Protein AF-A0A381SBM0-F1 (afdb_monomer)

Nearest PDB structures (foldseek):
  3mcp-assembly1_A-2  TM=3.476E-01  e=6.742E-01  Parabacteroides distasonis ATCC 8503

Secondary structure (DSSP, 8-state):
---HHHHHHHHHHHHTT--EEEE--HHHHHHHHHH--EEEE--TT-SSPEEEESTT-SS-EEEE-TTT--GGG-

Mean predicted aligned error: 3.56 Å

Foldseek 3Di:
DPCQPLLVVCLVCLLVQEADEAADDPVVQVCCQVFNDWHWADDPPDPGTDIDGSPPGNYHYHYDYPVPDDPVVD

Structure (mmCIF, N/CA/C/O backbone):
data_AF-A0A381SBM0-F1
#
_entry.id   AF-A0A381SBM0-F1
#
loop_
_atom_site.group_PDB
_atom_site.id
_atom_site.type_symbol
_atom_site.label_atom_id
_atom_site.label_alt_id
_atom_site.label_comp_id
_atom_site.label_asym_id
_atom_site.label_entity_id
_atom_site.label_seq_id
_atom_site.pdbx_PDB_ins_code
_atom_site.Cartn_x
_atom_site.Cartn_y
_atom_site.Cartn_z
_atom_site.occupancy
_atom_site.B_iso_or_equiv
_atom_site.auth_seq_id
_atom_site.auth_comp_id
_atom_site.auth_asym_id
_atom_site.auth_atom_id
_atom_site.pdbx_PDB_model_num
ATOM 1 N N . MET A 1 1 ? 6.465 15.936 1.898 1.00 42.66 1 MET A N 1
ATOM 2 C CA . MET A 1 1 ? 5.100 15.562 2.331 1.00 42.66 1 MET A CA 1
ATOM 3 C C . MET A 1 1 ? 4.241 15.369 1.088 1.00 42.66 1 MET A C 1
ATOM 5 O O . MET A 1 1 ? 3.905 16.360 0.463 1.00 42.66 1 MET A O 1
ATOM 9 N N . GLY A 1 2 ? 3.981 14.131 0.654 1.00 50.97 2 GLY A N 1
ATOM 10 C CA . GLY A 1 2 ? 3.321 13.894 -0.645 1.00 50.97 2 GLY A CA 1
ATOM 11 C C . GLY A 1 2 ? 2.760 12.488 -0.888 1.00 50.97 2 GLY A C 1
ATOM 12 O O . GLY A 1 2 ? 2.338 12.201 -1.997 1.00 50.97 2 GLY A O 1
AT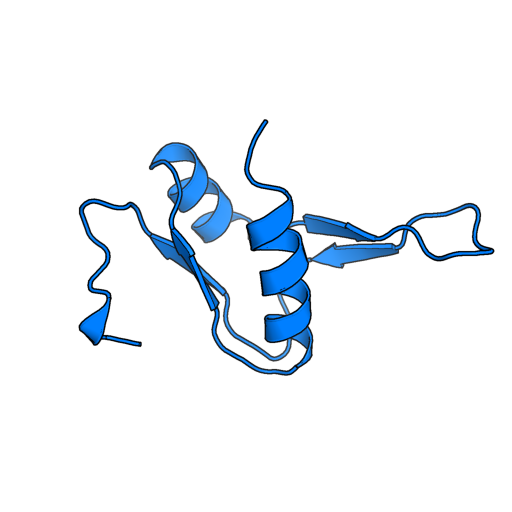OM 13 N N . ALA A 1 3 ? 2.716 11.612 0.120 1.00 55.19 3 ALA A N 1
ATOM 14 C CA . ALA A 1 3 ? 2.258 10.225 -0.037 1.00 55.19 3 ALA A CA 1
ATOM 15 C C . ALA A 1 3 ? 0.815 9.981 0.456 1.00 55.19 3 ALA A C 1
ATOM 17 O O . ALA A 1 3 ? 0.405 8.831 0.622 1.00 55.19 3 ALA A O 1
ATOM 18 N N . SER A 1 4 ? 0.034 11.033 0.737 1.00 70.12 4 SER A N 1
ATOM 19 C CA . SER A 1 4 ? -1.203 10.866 1.514 1.00 70.12 4 SER A CA 1
ATOM 20 C C . SER A 1 4 ? -2.334 10.183 0.744 1.00 70.12 4 SER A C 1
ATOM 22 O O . SER A 1 4 ? -2.936 9.263 1.280 1.00 70.12 4 SER A O 1
ATOM 24 N N . TYR A 1 5 ? -2.633 10.555 -0.506 1.00 85.38 5 TYR A N 1
ATOM 25 C CA . TYR A 1 5 ? -3.789 9.961 -1.201 1.00 85.38 5 TYR A CA 1
ATOM 26 C C . TYR A 1 5 ? -3.552 8.518 -1.655 1.00 85.38 5 TYR A C 1
ATOM 28 O O . TYR A 1 5 ? -4.435 7.681 -1.473 1.00 85.38 5 TYR A O 1
ATOM 36 N N . GLY A 1 6 ? -2.362 8.214 -2.183 1.00 92.44 6 GLY A N 1
ATOM 37 C CA . GLY A 1 6 ? -2.012 6.858 -2.616 1.00 92.44 6 GLY A CA 1
ATOM 38 C C . GLY A 1 6 ? -2.072 5.852 -1.466 1.00 92.44 6 GLY A C 1
ATOM 39 O O . GLY A 1 6 ? -2.708 4.813 -1.598 1.00 92.44 6 GLY A O 1
ATOM 40 N N . SER A 1 7 ? -1.508 6.193 -0.303 1.00 92.75 7 SER A N 1
ATOM 41 C CA . SER A 1 7 ? -1.568 5.329 0.885 1.00 92.75 7 SER A CA 1
ATOM 42 C C . SER A 1 7 ? -2.977 5.230 1.486 1.00 92.75 7 SER A C 1
ATOM 44 O O . SER A 1 7 ? -3.386 4.138 1.878 1.00 92.75 7 SER A O 1
ATOM 46 N N . LEU A 1 8 ? -3.759 6.321 1.508 1.00 93.12 8 LEU A N 1
ATOM 47 C CA . LEU A 1 8 ? -5.158 6.312 1.963 1.00 93.12 8 LEU A CA 1
ATOM 48 C C . LEU A 1 8 ? -6.031 5.385 1.109 1.00 93.12 8 LEU A C 1
ATOM 50 O O . LEU A 1 8 ? -6.778 4.568 1.648 1.00 93.12 8 LEU A O 1
ATOM 54 N N . PHE A 1 9 ? -5.964 5.527 -0.216 1.00 94.81 9 PHE A N 1
ATOM 55 C CA . PHE A 1 9 ? -6.726 4.687 -1.136 1.00 94.81 9 PHE A CA 1
ATOM 56 C C . PHE A 1 9 ? -6.199 3.250 -1.141 1.00 94.81 9 PHE A C 1
ATOM 58 O O . PHE A 1 9 ? -6.984 2.319 -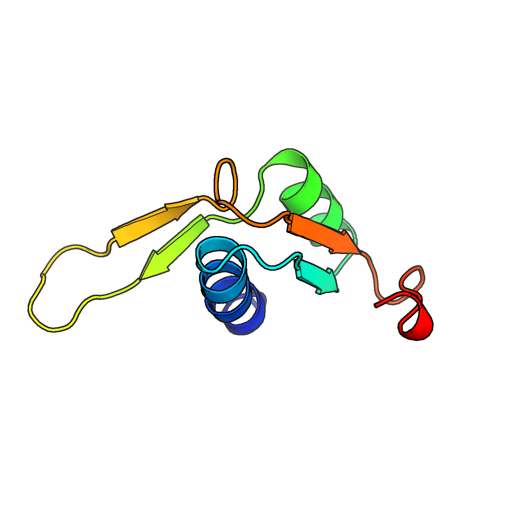0.968 1.00 94.81 9 PHE A O 1
ATOM 65 N N . GLY A 1 10 ? -4.878 3.076 -1.222 1.00 96.25 10 GLY A N 1
ATOM 66 C CA . GLY A 1 10 ? -4.220 1.775 -1.163 1.00 96.25 10 GLY A CA 1
ATOM 67 C C . GLY A 1 10 ? -4.603 0.988 0.089 1.00 96.25 10 GLY A C 1
ATOM 68 O O . GLY A 1 10 ? -4.994 -0.164 -0.016 1.00 96.25 10 GLY A O 1
ATOM 69 N N . THR A 1 11 ? -4.636 1.623 1.264 1.00 96.06 11 THR A N 1
ATOM 70 C CA . THR A 1 11 ? -5.059 0.957 2.512 1.00 96.06 11 THR A CA 1
ATOM 71 C C . THR A 1 11 ? -6.496 0.433 2.446 1.00 96.06 11 THR A C 1
ATOM 73 O O . THR A 1 11 ? -6.782 -0.635 2.981 1.00 96.06 11 THR A O 1
ATOM 76 N N . LYS A 1 12 ? -7.411 1.133 1.760 1.00 95.50 12 LYS A N 1
ATOM 77 C CA . LYS A 1 12 ? -8.786 0.639 1.562 1.00 95.50 12 LYS A CA 1
ATOM 78 C C . LYS A 1 12 ? -8.828 -0.582 0.644 1.00 95.50 12 LYS A C 1
ATOM 80 O O . LYS A 1 12 ? -9.579 -1.510 0.921 1.00 95.50 12 LYS A O 1
ATOM 85 N N . LEU A 1 13 ? -8.023 -0.586 -0.418 1.00 98.12 13 LEU A N 1
ATOM 86 C CA . LEU A 1 13 ? -7.904 -1.723 -1.331 1.00 98.12 13 LEU A CA 1
ATOM 87 C C . LEU A 1 13 ? -7.288 -2.946 -0.638 1.00 98.12 13 LEU A C 1
ATOM 89 O O . LEU A 1 13 ? -7.824 -4.043 -0.760 1.00 98.12 13 LEU A O 1
ATOM 93 N N . LEU A 1 14 ? -6.239 -2.741 0.162 1.00 98.25 14 LEU A N 1
ATOM 94 C CA . LEU A 1 14 ? -5.615 -3.791 0.972 1.00 98.25 14 LEU A CA 1
ATOM 95 C C . LEU A 1 14 ? -6.601 -4.393 1.983 1.00 98.25 14 LEU A C 1
ATOM 97 O O . LEU A 1 14 ? -6.652 -5.609 2.148 1.00 98.25 14 LEU A O 1
ATOM 101 N N . LEU A 1 15 ? -7.425 -3.564 2.637 1.00 97.25 15 LEU A N 1
ATOM 102 C CA . LEU A 1 15 ? -8.507 -4.041 3.511 1.00 97.25 15 LEU A CA 1
ATOM 103 C C . LEU A 1 15 ? -9.539 -4.888 2.755 1.00 97.25 15 LEU A C 1
ATOM 105 O O . LEU A 1 15 ? -10.081 -5.830 3.323 1.00 97.25 15 LEU A O 1
ATOM 109 N N . ALA A 1 16 ? -9.797 -4.563 1.488 1.00 98.12 16 ALA A N 1
ATOM 110 C CA . ALA A 1 16 ? -10.687 -5.319 0.611 1.00 98.12 16 ALA 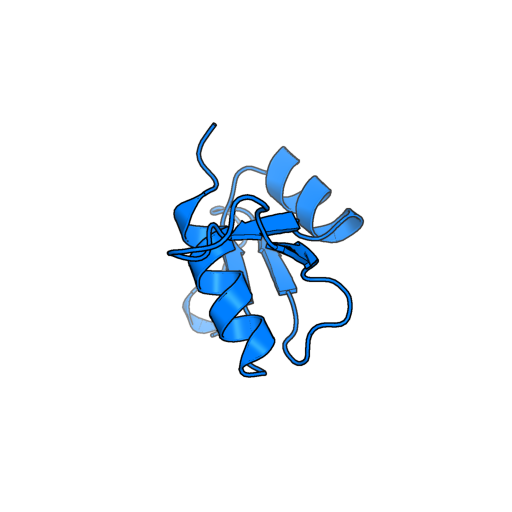A CA 1
ATOM 111 C C . ALA A 1 16 ? -10.023 -6.558 -0.030 1.00 98.12 16 ALA A C 1
ATOM 113 O O . ALA A 1 16 ? -10.674 -7.254 -0.805 1.00 98.12 16 ALA A O 1
ATOM 114 N N . GLY A 1 17 ? -8.760 -6.859 0.295 1.00 98.25 17 GLY A N 1
ATOM 115 C CA . GLY A 1 17 ? -8.052 -8.044 -0.198 1.00 98.25 17 GLY A CA 1
ATOM 116 C C . GLY A 1 17 ? -7.351 -7.870 -1.548 1.00 98.25 17 GLY A C 1
ATOM 117 O O . GLY A 1 17 ? -6.903 -8.856 -2.123 1.00 98.25 17 GLY A O 1
ATOM 118 N N . HIS A 1 18 ? -7.244 -6.647 -2.073 1.00 98.31 18 HIS A N 1
ATOM 119 C CA . HIS A 1 18 ? -6.542 -6.387 -3.332 1.00 98.31 18 HIS A CA 1
ATOM 120 C C . HIS A 1 18 ? -5.049 -6.143 -3.114 1.00 98.31 18 HIS A C 1
ATOM 122 O O . HIS A 1 18 ? -4.662 -5.475 -2.154 1.00 98.31 18 HIS A O 1
ATOM 128 N N . SER A 1 19 ? -4.225 -6.599 -4.058 1.00 97.31 19 SER A N 1
ATOM 129 C CA . SER A 1 19 ? -2.809 -6.231 -4.121 1.00 97.31 19 SER A CA 1
ATOM 130 C C . SER A 1 19 ? -2.635 -4.793 -4.611 1.00 97.31 19 SER A C 1
ATOM 132 O O . SER A 1 19 ? -3.319 -4.350 -5.535 1.00 97.31 19 SER A O 1
ATOM 134 N N . VAL A 1 20 ? -1.712 -4.053 -3.998 1.00 97.38 20 VAL A N 1
ATOM 135 C CA . VAL A 1 20 ? -1.440 -2.643 -4.298 1.00 97.38 20 VAL A CA 1
ATOM 136 C C . VAL A 1 20 ? 0.059 -2.434 -4.459 1.00 97.38 20 VAL A C 1
ATOM 138 O O . VAL A 1 20 ? 0.826 -2.744 -3.552 1.00 97.38 20 VAL A O 1
ATOM 141 N N . THR A 1 21 ? 0.460 -1.813 -5.570 1.00 97.19 21 THR A N 1
ATOM 142 C CA . THR A 1 21 ? 1.824 -1.299 -5.760 1.00 97.19 21 THR A CA 1
ATOM 143 C C . THR A 1 21 ? 1.818 0.220 -5.672 1.00 97.19 21 THR A C 1
ATOM 145 O O . THR A 1 21 ? 1.161 0.892 -6.469 1.00 97.19 21 THR A O 1
ATOM 148 N N . LEU A 1 22 ? 2.551 0.784 -4.710 1.00 96.12 22 LEU A N 1
ATOM 149 C CA . LEU A 1 22 ? 2.731 2.232 -4.598 1.00 96.12 22 LEU A CA 1
ATOM 150 C C . LEU A 1 22 ? 3.983 2.675 -5.362 1.00 96.12 22 LEU A C 1
ATOM 152 O O . LEU A 1 22 ? 5.101 2.347 -4.970 1.00 96.12 22 LEU A O 1
ATOM 156 N N . VAL A 1 23 ? 3.795 3.455 -6.429 1.00 95.56 23 VAL A N 1
ATOM 157 C CA . VAL A 1 23 ? 4.900 4.078 -7.171 1.00 95.56 23 VAL A CA 1
ATOM 158 C C . VAL A 1 23 ? 5.304 5.383 -6.484 1.00 95.56 23 VAL A C 1
ATOM 160 O O . VAL A 1 23 ? 4.486 6.293 -6.333 1.00 95.56 23 VAL A O 1
ATOM 163 N N . CYS A 1 24 ? 6.549 5.476 -6.023 1.00 94.38 24 CYS A N 1
ATOM 164 C CA . CYS A 1 24 ? 7.038 6.591 -5.212 1.00 94.38 24 CYS A CA 1
ATOM 165 C C . CYS A 1 24 ? 8.548 6.822 -5.393 1.00 94.38 24 CYS A C 1
ATOM 167 O O . CYS A 1 24 ? 9.198 6.179 -6.209 1.00 94.38 24 CYS A O 1
ATOM 169 N N . THR A 1 25 ? 9.125 7.788 -4.671 1.00 95.62 25 THR A N 1
ATOM 170 C CA . THR A 1 25 ? 10.574 8.045 -4.748 1.00 95.62 25 THR A CA 1
ATOM 171 C C . THR A 1 25 ? 11.375 6.877 -4.154 1.00 95.62 25 THR A C 1
ATOM 173 O O . THR A 1 25 ? 10.878 6.238 -3.224 1.00 95.62 25 THR A O 1
ATOM 176 N N . PRO A 1 26 ? 12.628 6.634 -4.589 1.00 96.56 26 PRO A N 1
ATOM 177 C CA . PRO A 1 26 ? 13.423 5.501 -4.104 1.00 96.56 26 PRO A CA 1
ATOM 178 C C . PRO A 1 26 ? 13.519 5.376 -2.574 1.00 96.56 26 PRO A C 1
ATOM 180 O O . PRO A 1 26 ? 13.230 4.293 -2.064 1.00 96.56 26 PRO A O 1
ATOM 183 N N . PRO A 1 27 ? 13.783 6.456 -1.805 1.00 96.50 27 PRO A N 1
ATOM 184 C CA . PRO A 1 27 ? 13.807 6.358 -0.343 1.00 96.50 27 PRO A CA 1
ATOM 185 C C . PRO A 1 27 ? 12.449 5.963 0.255 1.00 96.50 27 PRO A C 1
ATOM 187 O O . PRO A 1 27 ? 12.380 5.296 1.284 1.00 96.50 27 PRO A O 1
ATOM 190 N N . THR A 1 28 ? 11.352 6.368 -0.392 1.00 95.00 28 THR A N 1
ATOM 191 C CA . THR A 1 28 ? 9.995 6.016 0.041 1.00 95.00 28 THR A CA 1
ATOM 192 C C . THR A 1 28 ? 9.679 4.557 -0.279 1.00 95.00 28 THR A C 1
ATOM 194 O O . THR A 1 28 ? 9.063 3.886 0.545 1.00 95.00 28 THR A O 1
ATOM 197 N N . ALA A 1 29 ? 10.114 4.047 -1.435 1.00 96.56 29 ALA A N 1
ATOM 198 C CA . ALA A 1 29 ? 9.897 2.656 -1.824 1.00 96.56 29 ALA A CA 1
ATOM 199 C C . ALA A 1 29 ? 10.642 1.691 -0.893 1.00 96.56 29 ALA A C 1
ATOM 201 O O . ALA A 1 29 ? 10.072 0.689 -0.459 1.00 96.56 29 ALA A O 1
ATOM 202 N N . GLU A 1 30 ? 11.876 2.033 -0.513 1.00 97.25 30 GLU A N 1
ATOM 203 C CA . GLU A 1 30 ? 12.657 1.278 0.470 1.00 97.25 30 GLU A CA 1
ATOM 204 C C . GLU A 1 30 ? 11.987 1.292 1.853 1.00 97.25 30 GLU A C 1
ATOM 206 O O . GLU A 1 30 ? 11.827 0.245 2.484 1.00 97.25 30 GLU A O 1
ATOM 211 N N . LEU A 1 31 ? 11.534 2.468 2.306 1.00 96.00 31 LEU A N 1
ATOM 212 C CA . LEU A 1 31 ? 10.827 2.614 3.578 1.00 96.00 31 LEU A CA 1
ATOM 213 C C . LEU A 1 31 ? 9.535 1.786 3.609 1.00 96.00 31 LEU A C 1
ATOM 215 O O . LEU A 1 31 ? 9.320 1.039 4.559 1.00 96.00 31 LEU A O 1
ATOM 219 N N . ILE A 1 32 ? 8.699 1.878 2.571 1.00 96.25 32 ILE A N 1
ATOM 220 C CA . ILE A 1 32 ? 7.438 1.126 2.488 1.00 96.25 32 ILE A CA 1
ATOM 221 C C . ILE A 1 32 ? 7.704 -0.377 2.414 1.00 96.25 32 ILE A C 1
ATOM 223 O O . ILE A 1 32 ? 7.012 -1.144 3.075 1.00 96.25 32 ILE A O 1
ATOM 227 N N . SER A 1 33 ? 8.709 -0.813 1.656 1.00 95.88 33 SER A N 1
ATOM 228 C CA . SER A 1 33 ? 9.054 -2.238 1.568 1.00 95.88 33 SER A CA 1
ATOM 229 C C . SER A 1 33 ? 9.505 -2.806 2.918 1.00 95.88 33 SER A C 1
ATOM 231 O O . SER A 1 33 ? 9.219 -3.959 3.228 1.00 95.88 33 SER A O 1
ATOM 233 N N . ARG A 1 34 ? 10.179 -1.996 3.745 1.00 97.62 34 ARG A N 1
ATOM 234 C CA . ARG A 1 34 ? 10.643 -2.402 5.078 1.00 97.62 34 ARG A CA 1
ATOM 235 C C . ARG A 1 34 ? 9.554 -2.314 6.150 1.00 97.62 34 ARG A C 1
ATOM 237 O O . ARG A 1 34 ? 9.443 -3.206 6.986 1.00 97.62 34 ARG A O 1
ATOM 244 N N . GLU A 1 35 ? 8.783 -1.231 6.166 1.00 96.94 35 GLU A N 1
ATOM 245 C CA . GLU A 1 35 ? 7.915 -0.858 7.297 1.00 96.94 35 GLU A CA 1
ATOM 246 C C . GLU A 1 35 ? 6.417 -0.875 6.955 1.00 96.94 35 GLU A C 1
ATOM 248 O O . GLU A 1 35 ? 5.567 -0.819 7.844 1.00 96.94 35 GLU A O 1
ATOM 253 N N . GLY A 1 36 ? 6.066 -0.978 5.674 1.00 96.19 36 GLY A N 1
ATOM 254 C CA . GLY A 1 36 ? 4.708 -0.780 5.186 1.00 96.19 36 GLY A CA 1
ATOM 255 C C . GLY A 1 36 ? 4.266 0.685 5.259 1.00 96.19 36 GLY A C 1
ATOM 256 O O . GLY A 1 36 ? 5.070 1.616 5.278 1.00 96.19 36 GLY A O 1
ATOM 257 N N . THR A 1 37 ? 2.953 0.901 5.290 1.00 96.00 37 THR A N 1
ATOM 258 C CA . THR A 1 37 ? 2.341 2.218 5.498 1.00 96.00 37 THR A CA 1
ATOM 259 C C . THR A 1 37 ? 1.509 2.233 6.770 1.00 96.00 37 THR A C 1
ATOM 261 O O . THR A 1 37 ? 0.830 1.253 7.085 1.00 96.00 37 THR A O 1
ATOM 264 N N . VAL A 1 38 ? 1.481 3.383 7.446 1.00 95.62 38 VAL A N 1
ATOM 265 C CA . VAL A 1 38 ? 0.543 3.665 8.537 1.00 95.62 38 VAL A CA 1
ATOM 266 C C . VAL A 1 38 ? -0.353 4.820 8.128 1.00 95.62 38 VAL A C 1
ATOM 268 O O . VAL A 1 38 ? 0.123 5.918 7.841 1.00 95.62 38 VAL A O 1
ATOM 271 N N . VAL A 1 39 ? -1.658 4.576 8.115 1.00 93.75 39 VAL A N 1
ATOM 272 C CA . VAL A 1 39 ? -2.657 5.579 7.757 1.00 93.75 39 VAL A CA 1
ATOM 273 C C . VAL A 1 39 ? -3.547 5.874 8.953 1.00 93.75 39 VAL A C 1
ATOM 275 O O . VAL A 1 39 ? -4.097 4.969 9.576 1.00 93.75 39 VAL A O 1
ATOM 278 N N . ARG A 1 40 ? -3.707 7.164 9.259 1.00 92.50 40 ARG A N 1
ATOM 279 C CA . ARG A 1 40 ? -4.586 7.657 10.322 1.00 92.50 40 ARG A CA 1
ATOM 280 C C . ARG A 1 40 ? -5.883 8.168 9.705 1.00 92.50 40 ARG A C 1
ATOM 282 O O . ARG A 1 40 ? -5.892 9.216 9.063 1.00 92.50 40 ARG A O 1
ATOM 289 N N . PHE A 1 41 ? -6.971 7.430 9.895 1.00 88.81 41 PHE A N 1
ATOM 290 C CA . PHE A 1 41 ? -8.291 7.810 9.407 1.00 88.81 41 PHE A CA 1
ATOM 291 C C . PHE A 1 41 ? -9.067 8.580 10.481 1.00 88.81 41 PHE A C 1
ATOM 293 O O . PHE A 1 41 ? -9.343 8.022 11.550 1.00 88.81 41 PHE A O 1
ATOM 300 N N . PRO A 1 42 ? -9.474 9.833 10.215 1.00 88.50 42 PRO A N 1
ATOM 301 C CA . PRO A 1 42 ? -10.474 10.487 11.040 1.00 88.50 42 PRO A CA 1
ATOM 302 C C . PRO A 1 42 ? -11.839 9.832 10.798 1.00 88.50 42 PRO A C 1
ATOM 304 O O . PRO A 1 42 ? -12.221 9.560 9.658 1.00 88.50 42 PRO A O 1
ATOM 307 N N . ILE A 1 43 ? -12.595 9.603 11.870 1.00 88.62 43 ILE A N 1
ATOM 308 C CA . ILE A 1 43 ? -13.967 9.093 11.795 1.00 88.62 43 ILE A CA 1
ATOM 309 C C . ILE A 1 43 ? -14.894 10.183 12.311 1.00 88.62 43 ILE A C 1
ATOM 311 O O . ILE A 1 43 ? -14.734 10.671 13.427 1.00 88.62 43 ILE A O 1
ATOM 315 N N . ARG A 1 44 ? -15.874 10.572 11.489 1.00 90.81 44 ARG A N 1
ATOM 316 C CA . ARG A 1 44 ? -16.871 11.577 11.870 1.00 90.81 44 ARG A CA 1
ATOM 317 C C . ARG A 1 44 ? -17.565 11.146 13.167 1.00 90.81 44 ARG A C 1
ATOM 319 O O . ARG A 1 44 ? -18.096 10.042 13.234 1.00 90.81 44 ARG A O 1
ATOM 326 N N . GLY A 1 45 ? -17.570 12.027 14.165 1.00 93.88 45 GLY A N 1
ATOM 327 C CA . GLY A 1 45 ? -18.163 11.757 15.478 1.00 93.88 45 GLY A CA 1
ATOM 328 C C . GLY A 1 45 ? -17.256 10.999 16.455 1.00 93.88 45 GLY A C 1
ATOM 329 O O . GLY A 1 45 ? -17.744 10.563 17.491 1.00 93.88 45 GLY A O 1
ATOM 330 N N . ARG A 1 46 ? -15.962 10.827 16.146 1.00 94.25 46 ARG A N 1
ATOM 331 C CA . ARG A 1 46 ? -14.951 10.323 17.087 1.00 94.25 46 ARG A CA 1
ATOM 332 C C . ARG A 1 46 ? -13.838 11.348 17.269 1.00 94.25 46 ARG A C 1
ATOM 334 O O . ARG A 1 46 ? -13.353 11.906 16.288 1.00 94.25 46 ARG A O 1
ATOM 341 N N . ASP A 1 47 ? -13.391 11.510 18.509 1.00 92.06 47 ASP A N 1
ATOM 342 C CA . ASP A 1 47 ? -12.278 12.408 18.844 1.00 92.06 47 ASP A CA 1
ATOM 343 C C . ASP A 1 47 ? -10.912 11.799 18.498 1.00 92.06 47 ASP A C 1
ATOM 345 O O . ASP A 1 47 ? -9.933 12.510 18.278 1.00 92.06 47 ASP A O 1
ATOM 349 N N . THR A 1 48 ? -10.834 10.468 18.415 1.00 93.75 48 THR A N 1
ATOM 350 C CA . THR A 1 48 ? -9.601 9.741 18.110 1.00 93.75 48 THR A CA 1
ATOM 351 C C . THR A 1 48 ? -9.605 9.207 16.680 1.00 93.75 48 THR A C 1
ATOM 353 O O . THR A 1 48 ? -10.584 8.637 16.191 1.00 93.75 48 THR A O 1
ATOM 356 N N . SER A 1 49 ? -8.478 9.395 15.987 1.00 91.00 49 SER A N 1
ATOM 357 C CA . SER A 1 49 ? -8.244 8.763 14.685 1.00 91.00 49 SER A CA 1
ATOM 358 C C . SER A 1 49 ? -7.978 7.272 14.858 1.00 91.00 49 SER A C 1
ATOM 360 O O . SER A 1 49 ? -7.356 6.860 15.835 1.00 91.00 49 SER A O 1
ATOM 362 N N . VAL A 1 50 ? -8.395 6.478 13.877 1.00 92.81 50 VAL A N 1
ATOM 363 C CA . VAL A 1 50 ? -8.033 5.060 13.803 1.00 92.81 50 VAL A CA 1
ATOM 364 C C . VAL A 1 50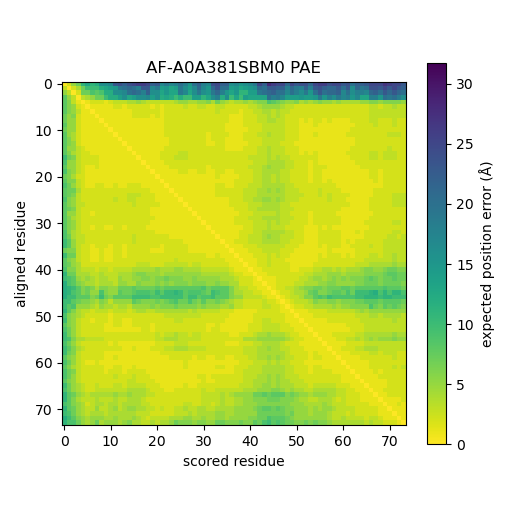 ? -6.750 4.927 12.996 1.00 92.81 50 VAL A C 1
ATOM 366 O O . VAL A 1 50 ? -6.671 5.436 11.878 1.00 92.81 50 VAL A O 1
ATOM 369 N N . GLU A 1 51 ? -5.750 4.253 13.558 1.00 94.19 51 GLU A N 1
ATOM 370 C CA . GLU A 1 51 ? -4.522 3.911 12.842 1.00 94.19 51 GLU A CA 1
ATOM 371 C C . GLU A 1 51 ? -4.659 2.545 12.180 1.00 94.19 51 GLU A C 1
ATOM 373 O O . GLU A 1 51 ? -5.070 1.577 12.817 1.00 94.19 51 GLU A O 1
ATOM 378 N N . ILE A 1 52 ? -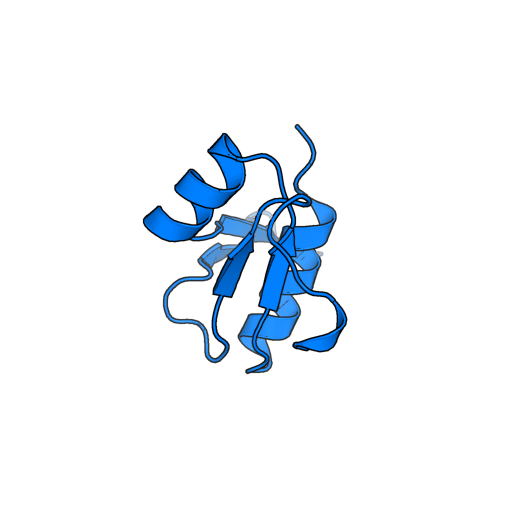4.290 2.464 10.907 1.00 95.31 52 ILE A N 1
ATOM 379 C CA . ILE A 1 52 ? -4.289 1.222 10.141 1.00 95.31 52 ILE A CA 1
ATOM 380 C C . ILE A 1 52 ? -2.887 1.020 9.585 1.00 95.31 52 ILE A C 1
ATOM 382 O O . ILE A 1 52 ? -2.365 1.879 8.872 1.00 95.31 52 ILE A O 1
ATOM 386 N N . ARG A 1 53 ? -2.278 -0.115 9.934 1.00 97.00 53 ARG A N 1
ATOM 387 C CA . ARG A 1 53 ? -1.007 -0.575 9.367 1.00 97.00 53 ARG A 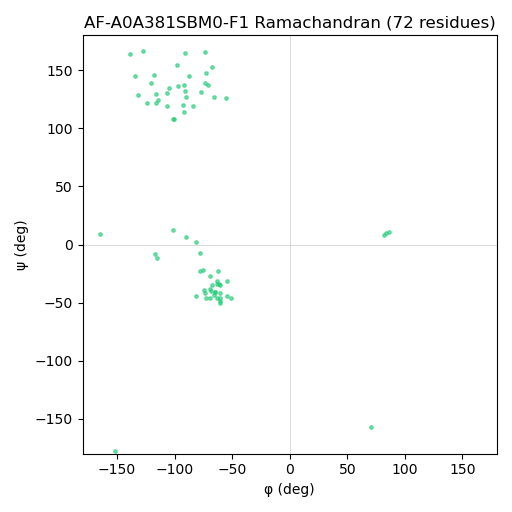CA 1
ATOM 388 C C . ARG A 1 53 ? -1.311 -1.462 8.170 1.00 97.00 53 ARG A C 1
ATOM 390 O O . ARG A 1 53 ? -2.218 -2.282 8.250 1.00 97.00 53 ARG A O 1
ATOM 397 N N . SER A 1 54 ? -0.566 -1.309 7.080 1.00 96.94 54 SER A N 1
ATOM 398 C CA . SER A 1 54 ? -0.722 -2.176 5.905 1.00 96.94 54 SER A CA 1
ATOM 399 C C . SER A 1 54 ? -0.251 -3.609 6.155 1.00 96.94 54 SER A C 1
ATOM 401 O O . SER A 1 54 ? -0.730 -4.537 5.513 1.00 96.94 54 SER A O 1
ATOM 403 N N . GLN A 1 55 ? 0.690 -3.793 7.082 1.00 95.94 55 GLN A N 1
ATOM 404 C CA . GLN A 1 55 ? 1.182 -5.108 7.474 1.00 95.94 55 GLN A CA 1
ATOM 405 C C . GLN A 1 55 ? 0.071 -5.910 8.159 1.00 95.94 55 GLN A C 1
ATOM 407 O O . GLN A 1 55 ? -0.527 -5.448 9.131 1.00 95.94 55 GLN A O 1
ATOM 412 N N . GLY A 1 56 ? -0.179 -7.120 7.659 1.00 94.25 56 GLY A N 1
ATOM 413 C CA . GLY A 1 56 ? -1.220 -8.009 8.178 1.00 94.25 56 GLY A CA 1
ATOM 414 C C . GLY A 1 56 ? -2.631 -7.716 7.660 1.00 94.25 56 GLY A C 1
ATOM 415 O O . GLY A 1 56 ? -3.584 -8.307 8.166 1.00 94.25 56 GLY A O 1
ATOM 416 N N . LEU A 1 57 ? -2.788 -6.824 6.674 1.00 97.62 57 LEU A N 1
ATOM 417 C CA . LEU A 1 57 ? -4.049 -6.699 5.939 1.00 97.62 57 LEU A CA 1
ATOM 418 C C . LEU A 1 57 ? -4.249 -7.882 4.980 1.00 97.62 57 LEU A C 1
ATOM 420 O O . LEU A 1 57 ? -3.325 -8.643 4.713 1.00 97.62 57 LEU A O 1
ATOM 424 N N . ALA A 1 58 ? -5.479 -8.036 4.484 1.00 98.06 58 ALA A N 1
ATOM 425 C CA . ALA A 1 58 ? -5.855 -9.150 3.616 1.00 98.06 58 ALA A CA 1
ATOM 426 C C . ALA A 1 58 ? -5.175 -9.099 2.235 1.00 98.06 58 ALA A C 1
ATOM 428 O O . ALA A 1 58 ? -4.893 -10.145 1.661 1.00 98.06 58 ALA A O 1
ATOM 429 N N . GLY A 1 59 ? -4.955 -7.899 1.694 1.00 97.81 59 GLY A N 1
ATOM 430 C CA . GLY A 1 59 ? -4.236 -7.683 0.440 1.00 97.81 59 GLY A CA 1
ATOM 431 C C . GLY A 1 59 ? -2.735 -7.480 0.643 1.00 97.81 59 GLY A C 1
ATOM 432 O O . GLY A 1 59 ? -2.278 -7.172 1.745 1.00 97.81 59 GLY A O 1
ATOM 433 N N . GLU A 1 60 ? -1.971 -7.592 -0.444 1.00 97.81 60 GLU A N 1
ATOM 434 C CA . GLU A 1 60 ? -0.517 -7.415 -0.417 1.00 97.81 60 GLU A CA 1
ATOM 435 C C . GLU A 1 60 ? -0.082 -6.013 -0.840 1.00 97.81 60 GLU A C 1
ATOM 437 O O . GLU A 1 60 ? -0.566 -5.461 -1.829 1.00 97.81 60 GLU A O 1
ATOM 442 N N . LEU A 1 61 ? 0.870 -5.445 -0.100 1.00 97.75 61 LEU A N 1
ATOM 443 C CA . LEU A 1 61 ? 1.470 -4.154 -0.412 1.00 97.75 61 LEU A CA 1
ATOM 444 C C . LEU A 1 61 ? 2.886 -4.340 -0.953 1.00 97.75 61 LEU A C 1
ATOM 446 O O . LEU A 1 61 ? 3.727 -4.950 -0.298 1.00 97.75 61 LEU A O 1
ATOM 450 N N . SER A 1 62 ? 3.167 -3.694 -2.077 1.00 97.06 62 SER A N 1
ATOM 451 C CA . SER A 1 62 ? 4.515 -3.484 -2.597 1.00 97.06 62 SER A CA 1
ATOM 452 C C . SER A 1 62 ? 4.758 -1.998 -2.888 1.00 97.06 62 SER A C 1
ATOM 454 O O . SER A 1 62 ? 3.836 -1.170 -2.911 1.00 97.06 62 SER A O 1
ATOM 456 N N . ALA A 1 63 ? 6.020 -1.638 -3.107 1.00 96.69 63 ALA A N 1
ATOM 457 C CA . ALA A 1 63 ? 6.401 -0.311 -3.564 1.00 96.69 63 ALA A CA 1
ATOM 458 C C . ALA A 1 63 ? 7.434 -0.404 -4.688 1.00 96.69 63 ALA A C 1
ATOM 460 O O . ALA A 1 63 ? 8.287 -1.287 -4.685 1.00 96.69 63 ALA A O 1
ATOM 461 N N . SER A 1 64 ? 7.351 0.520 -5.643 1.00 96.81 64 SER A N 1
ATOM 462 C CA . SER A 1 64 ? 8.269 0.606 -6.782 1.00 96.81 64 SER A CA 1
ATOM 463 C C . SER A 1 64 ? 8.631 2.059 -7.061 1.00 96.81 64 SER A C 1
ATOM 465 O O . SER A 1 64 ? 7.949 2.984 -6.616 1.00 96.81 64 SER A O 1
ATOM 467 N N . ILE A 1 65 ? 9.696 2.261 -7.828 1.00 97.06 65 ILE A N 1
ATOM 468 C CA . ILE A 1 65 ? 10.062 3.571 -8.364 1.00 97.06 65 ILE A CA 1
ATOM 469 C C . ILE A 1 65 ? 9.558 3.711 -9.808 1.00 97.06 65 ILE A C 1
ATOM 471 O O . ILE A 1 65 ? 9.349 2.686 -10.471 1.00 97.06 65 ILE A O 1
ATOM 475 N N . PRO A 1 66 ? 9.325 4.942 -10.303 1.00 96.62 66 PRO A N 1
ATOM 476 C CA . PRO A 1 66 ? 8.852 5.174 -11.667 1.00 96.62 66 PRO A CA 1
ATOM 477 C C . PRO A 1 66 ? 9.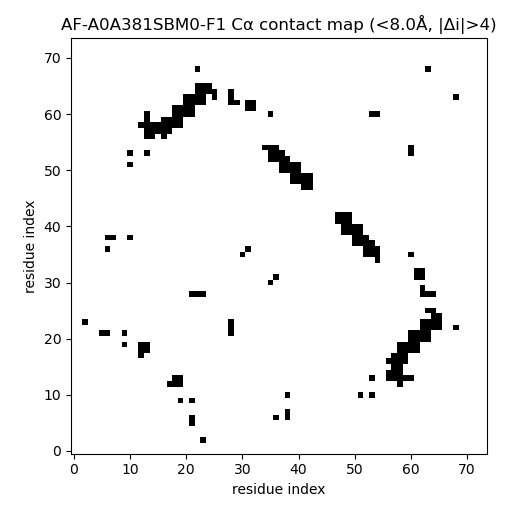723 4.525 -12.747 1.00 96.62 66 PRO A C 1
ATOM 479 O O . PRO A 1 66 ? 9.211 4.121 -13.781 1.00 96.62 66 PRO A O 1
ATOM 482 N N . GLU A 1 67 ? 11.027 4.409 -12.506 1.00 97.75 67 GLU A N 1
ATOM 483 C CA . GLU A 1 67 ? 12.006 3.908 -13.471 1.00 97.75 67 GLU A CA 1
ATOM 484 C C . GLU A 1 67 ? 11.960 2.384 -13.648 1.00 97.75 67 GLU A C 1
ATOM 486 O O . GLU A 1 67 ? 12.435 1.876 -14.660 1.00 97.75 67 GLU A O 1
ATOM 491 N N . THR A 1 68 ? 11.425 1.649 -12.668 1.00 95.75 68 THR A N 1
ATOM 492 C CA . THR A 1 68 ? 11.445 0.175 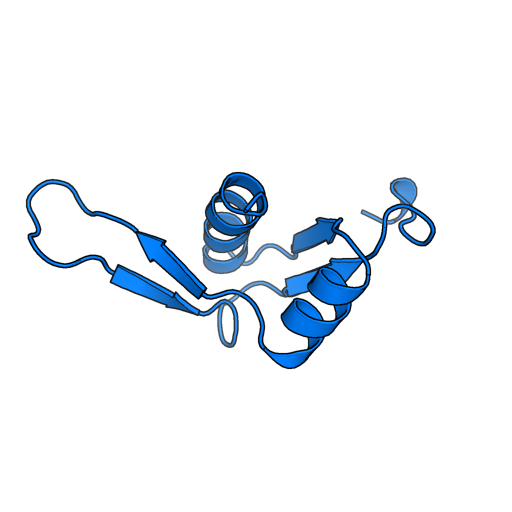-12.649 1.00 95.75 68 THR A CA 1
ATOM 493 C C . THR A 1 68 ? 10.061 -0.453 -12.695 1.00 95.75 68 THR A C 1
ATOM 495 O O . THR A 1 68 ? 9.959 -1.675 -12.776 1.00 95.75 68 THR A O 1
ATOM 498 N N . VAL A 1 69 ? 8.995 0.343 -12.586 1.00 96.19 69 VAL A N 1
ATOM 499 C CA . VAL A 1 69 ? 7.628 -0.177 -12.649 1.00 96.19 69 VAL A CA 1
ATOM 500 C C . VAL A 1 69 ? 7.253 -0.472 -14.101 1.00 96.19 69 VAL A C 1
ATOM 502 O O . VAL A 1 69 ? 7.428 0.376 -14.972 1.00 96.19 69 VAL A O 1
ATOM 505 N N . ASP A 1 70 ? 6.709 -1.662 -14.352 1.00 95.44 70 ASP A N 1
ATOM 506 C CA . ASP A 1 70 ? 6.070 -2.010 -15.622 1.00 95.44 70 ASP A CA 1
ATOM 507 C C . ASP A 1 70 ? 4.543 -1.919 -15.463 1.00 95.44 70 ASP A C 1
ATOM 509 O O . ASP A 1 70 ? 3.949 -2.766 -14.790 1.00 95.44 70 ASP A O 1
ATOM 513 N N . PRO A 1 71 ? 3.875 -0.908 -16.051 1.00 92.94 71 PRO A N 1
ATOM 514 C CA . PRO A 1 71 ? 2.424 -0.776 -15.959 1.00 92.94 71 PRO A CA 1
ATOM 515 C C . PRO A 1 71 ? 1.644 -1.934 -16.590 1.00 92.94 71 PRO A C 1
ATOM 517 O O . PRO A 1 71 ? 0.489 -2.125 -16.229 1.00 92.94 71 PRO A O 1
ATOM 520 N N . ALA A 1 72 ? 2.232 -2.690 -17.524 1.00 96.25 72 ALA A N 1
ATOM 521 C CA . ALA A 1 72 ? 1.556 -3.807 -18.184 1.00 96.25 72 ALA A CA 1
ATOM 522 C C . ALA A 1 72 ? 1.493 -5.082 -17.319 1.00 96.25 72 ALA A C 1
ATOM 524 O O . ALA A 1 72 ? 0.838 -6.049 -17.705 1.00 96.25 72 ALA A O 1
ATOM 525 N N . ALA A 1 73 ? 2.168 -5.094 -16.165 1.00 91.94 73 ALA A N 1
ATOM 526 C CA . ALA A 1 73 ? 2.246 -6.237 -15.257 1.00 91.94 73 ALA A CA 1
ATOM 527 C C . ALA A 1 73 ? 1.133 -6.279 -14.183 1.00 91.94 73 ALA A C 1
ATOM 529 O O . ALA A 1 73 ? 1.192 -7.125 -13.289 1.00 91.94 73 ALA A O 1
ATOM 530 N N . PHE A 1 74 ? 0.145 -5.379 -14.253 1.00 87.44 74 PHE A N 1
ATOM 531 C CA . PHE A 1 74 ? -0.960 -5.225 -13.294 1.00 87.44 74 PHE A CA 1
ATOM 532 C C . PHE A 1 74 ? -2.319 -5.320 -13.987 1.00 87.44 74 PHE A C 1
ATOM 534 O O . PHE A 1 74 ? -3.255 -5.849 -13.346 1.00 87.44 74 PHE A 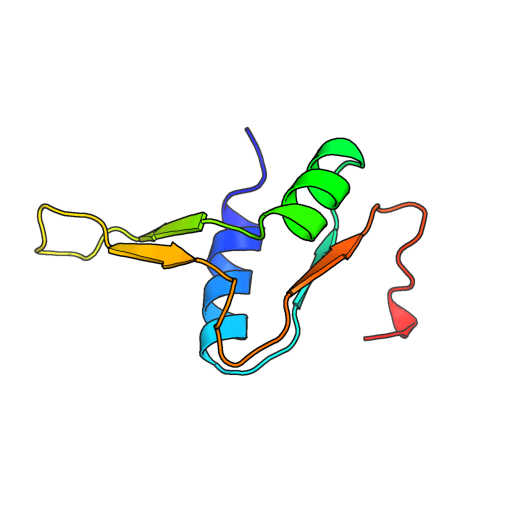O 1
#

Organism: NCBI:txid408172

Sequence (74 aa):
MGASYGSLFGTKLLLAGHSVTLVCTPPTAELISREGTVVRFPIRGRDTSVEIRSQGLAGELSASIPETVDPAAF

Solvent-accessible surface area (backbone atoms only — not comparable to full-atom values): 4531 Å² total; per-residue (Å²): 141,86,63,63,67,63,52,55,53,42,50,54,40,18,66,71,48,36,73,39,74,46,74,38,57,65,74,54,18,55,46,34,65,74,71,41,51,78,45,74,45,80,45,94,97,50,97,62,61,50,78,43,59,48,70,89,41,72,14,51,80,48,45,32,33,77,91,76,58,62,81,89,79,117

Radius of gyration: 12.96 Å; Cα contacts (8 Å, |Δi|>4): 109; chains: 1; bounding box: 32×25×37 Å

pLDDT: mean 92.98, std 9.81, range [42.66, 98.31]